Protein AF-A0A485JC71-F1 (afdb_monomer_lite)

Organism: Escherichia coli (NCBI:txid562)

Radius of gyration: 19.33 Å; chains: 1; bounding box: 34×33×58 Å

Sequence (111 aa):
MQLNIWRCGLAQERPLEEWLPVCRDMLNAFFLPDAETEAAMTLIEQQWQAIIAEGLGAQYGDAVPLSLLRDELAQRLDQERISQRFLAGPVNICTLMPMRSIPFKVVCLLE

pLDDT: mean 87.18, std 10.17, range [53.41, 96.12]

InterPro domains:
  IPR027417 P-loop containing nucleoside triphosphate hydrolase [SSF52540] (3-110)
  IPR060282 RecBCD enzyme subunit RecC, fourth domain [PF27451] (2-80)

Secondary structure (DSSP, 8-state):
-HHHHHHHHHTS-B-HHHHHHHHHHHHHHH----TTHHHHHHHHHHHHHHHHHHHHHTT--S-B-HHHHHHHHHHHHHH----TTTTSSS-------TT-----S------

Foldseek 3Di:
DVVVVLVVVLQDFAPLVVQLCVLVVVCVVPDDDDPVCVVVSVVLNVQLVVVSVVCVVVVPDDTDHVVVSVVSSVVVVVVPPPPVDPPPDDDDDDDDDPPDDDDDPDDDDDD

Structure (mmCIF, N/CA/C/O backbone):
data_AF-A0A485JC71-F1
#
_entry.id   AF-A0A485JC71-F1
#
loop_
_atom_site.group_PDB
_atom_site.id
_atom_site.type_symbol
_atom_site.label_atom_id
_atom_site.label_alt_id
_atom_site.label_comp_id
_atom_site.label_asym_id
_atom_site.label_entity_id
_atom_site.label_seq_id
_atom_site.pdbx_PDB_ins_code
_atom_site.Cartn_x
_atom_site.Cartn_y
_atom_site.Cartn_z
_atom_site.occupancy
_atom_site.B_iso_or_equiv
_atom_site.auth_seq_id
_atom_site.auth_comp_id
_atom_site.auth_asym_id
_atom_site.auth_atom_id
_atom_site.pdbx_PDB_model_num
ATOM 1 N N . MET A 1 1 ? 4.998 -12.623 20.381 1.00 67.56 1 MET A N 1
ATOM 2 C CA . MET A 1 1 ? 4.442 -11.649 21.351 1.00 67.56 1 MET A CA 1
ATOM 3 C C . MET A 1 1 ? 4.028 -10.326 20.687 1.00 67.56 1 MET A C 1
ATOM 5 O O . MET A 1 1 ? 2.948 -9.852 21.000 1.00 67.56 1 MET A O 1
ATOM 9 N N . GLN A 1 2 ? 4.780 -9.782 19.715 1.00 80.81 2 GLN A N 1
ATOM 10 C CA . GLN A 1 2 ? 4.418 -8.551 18.975 1.00 80.81 2 GLN A CA 1
ATOM 11 C C . GLN A 1 2 ? 3.177 -8.657 18.070 1.00 80.81 2 GLN A C 1
ATOM 13 O O . GLN A 1 2 ? 2.360 -7.744 18.064 1.00 80.81 2 GLN A O 1
ATOM 18 N N . LEU A 1 3 ? 2.976 -9.776 17.360 1.00 88.81 3 LEU A N 1
ATOM 19 C CA . LEU A 1 3 ? 1.805 -9.962 16.482 1.00 88.81 3 LEU A CA 1
ATOM 20 C C . LEU A 1 3 ? 0.465 -9.777 17.213 1.00 88.81 3 LEU A C 1
ATOM 22 O O . LEU A 1 3 ? -0.489 -9.267 16.638 1.00 88.81 3 LEU A O 1
ATOM 26 N N . ASN A 1 4 ? 0.390 -10.159 18.493 1.00 90.75 4 ASN A N 1
ATOM 27 C CA . ASN A 1 4 ? -0.831 -10.002 19.283 1.00 90.75 4 ASN A CA 1
ATOM 28 C C . ASN A 1 4 ? -1.104 -8.530 19.645 1.00 90.75 4 ASN A C 1
ATOM 30 O O . ASN A 1 4 ? -2.257 -8.117 19.668 1.00 90.75 4 ASN A O 1
ATOM 34 N N . ILE A 1 5 ? -0.050 -7.739 19.879 1.00 90.31 5 ILE A N 1
ATOM 35 C CA . ILE A 1 5 ? -0.155 -6.297 20.155 1.00 90.31 5 ILE A CA 1
ATOM 36 C C . ILE A 1 5 ? -0.722 -5.590 18.925 1.00 90.31 5 ILE A C 1
ATOM 38 O O . ILE A 1 5 ? -1.716 -4.877 19.029 1.00 90.31 5 ILE A O 1
ATOM 42 N N . TRP A 1 6 ? -0.144 -5.867 17.755 1.00 93.19 6 TRP A N 1
ATOM 43 C CA . TRP A 1 6 ? -0.622 -5.327 16.486 1.00 93.19 6 TRP A CA 1
ATOM 44 C C . TRP A 1 6 ? -2.045 -5.779 16.171 1.00 93.19 6 TRP A C 1
ATOM 46 O O . TRP A 1 6 ? -2.879 -4.945 15.851 1.00 93.19 6 TRP A O 1
ATOM 56 N N . ARG A 1 7 ? -2.372 -7.063 16.359 1.00 91.81 7 ARG A N 1
ATOM 57 C CA . ARG A 1 7 ? -3.738 -7.571 16.163 1.00 91.81 7 ARG A CA 1
ATOM 58 C C . ARG A 1 7 ? -4.769 -6.822 17.011 1.00 91.81 7 ARG A C 1
ATOM 60 O O . ARG A 1 7 ? -5.811 -6.452 16.489 1.00 91.81 7 ARG A O 1
ATOM 67 N N . CYS A 1 8 ? -4.496 -6.610 18.298 1.00 89.94 8 CYS A N 1
ATOM 68 C CA . CYS A 1 8 ? -5.416 -5.884 19.175 1.00 89.94 8 CYS A CA 1
ATOM 69 C C . CYS A 1 8 ? -5.472 -4.388 18.841 1.00 89.94 8 CYS A C 1
ATOM 71 O O . CYS A 1 8 ? -6.552 -3.806 18.856 1.00 89.94 8 CYS A O 1
ATOM 73 N N . GLY A 1 9 ? -4.331 -3.769 18.525 1.00 89.38 9 GLY A N 1
ATOM 74 C CA . GLY A 1 9 ? -4.262 -2.348 18.191 1.00 89.38 9 GLY A CA 1
ATOM 75 C C . GLY A 1 9 ? -4.997 -2.012 16.894 1.00 89.38 9 GLY A C 1
ATOM 76 O O . GLY A 1 9 ? -5.759 -1.052 16.854 1.00 89.38 9 GLY A O 1
ATOM 77 N N . LEU A 1 10 ? -4.804 -2.826 15.860 1.00 93.19 10 LEU A N 1
ATOM 78 C CA . LEU A 1 10 ? -5.382 -2.653 14.526 1.00 93.19 10 LEU A CA 1
ATOM 79 C C . LEU A 1 10 ? -6.877 -3.007 14.447 1.00 93.19 10 LEU A C 1
ATOM 81 O O . LEU A 1 10 ? -7.519 -2.709 13.446 1.00 93.19 10 LEU A O 1
ATOM 85 N N . ALA A 1 11 ? -7.427 -3.661 15.475 1.00 91.62 11 ALA A N 1
ATOM 86 C CA . ALA A 1 11 ? -8.831 -4.064 15.510 1.00 91.62 11 ALA A CA 1
ATOM 87 C C . ALA A 1 11 ? -9.797 -2.912 15.832 1.00 91.62 11 ALA A C 1
ATOM 89 O O . ALA A 1 11 ? -10.991 -3.048 15.585 1.00 91.62 11 ALA A O 1
ATOM 90 N N . GLN A 1 12 ? -9.306 -1.814 16.412 1.00 92.94 12 GLN A N 1
ATOM 91 C CA . GLN A 1 12 ? -10.136 -0.659 16.750 1.00 92.94 12 GLN A CA 1
ATOM 92 C C . GLN A 1 12 ? -10.173 0.335 15.593 1.00 92.94 12 GLN A C 1
ATOM 94 O O . GLN A 1 12 ? -9.145 0.611 14.974 1.00 92.94 12 GLN A O 1
ATOM 99 N N . GLU A 1 13 ? -11.356 0.883 15.332 1.00 94.69 13 GLU A N 1
ATOM 100 C CA . GLU A 1 13 ? -11.535 2.001 14.409 1.00 94.69 13 GLU A CA 1
ATOM 101 C C . GLU A 1 13 ? -10.906 3.258 15.004 1.00 94.69 13 GLU A C 1
ATOM 103 O O . GLU A 1 13 ? -10.979 3.486 16.214 1.00 94.69 13 GLU A O 1
ATOM 108 N N . ARG A 1 14 ? -10.268 4.063 14.155 1.00 94.44 14 ARG A N 1
ATOM 109 C CA . ARG A 1 14 ? -9.580 5.288 14.577 1.00 94.44 14 ARG A CA 1
ATOM 110 C C . ARG A 1 14 ? -9.813 6.415 13.578 1.00 94.44 14 ARG A C 1
ATOM 112 O O . ARG A 1 14 ? -10.064 6.121 12.404 1.00 94.44 14 ARG A O 1
ATOM 119 N N . PRO A 1 15 ? -9.708 7.682 14.004 1.00 94.44 15 PRO A N 1
ATOM 120 C CA . PRO A 1 15 ? -9.651 8.820 13.095 1.00 94.44 15 PRO A CA 1
ATOM 121 C C . PRO A 1 15 ? -8.549 8.656 12.041 1.00 94.44 15 PRO A C 1
ATOM 123 O O . PRO A 1 15 ? -7.501 8.066 12.307 1.00 94.44 15 PRO A O 1
ATOM 126 N N . LEU A 1 16 ? -8.766 9.211 10.845 1.00 93.12 16 LEU A N 1
ATOM 127 C CA . LEU A 1 16 ? -7.827 9.114 9.716 1.00 93.12 16 LEU A CA 1
ATOM 128 C C . LEU A 1 16 ? -6.402 9.573 10.063 1.00 93.12 16 LEU A C 1
ATOM 130 O O . LEU A 1 16 ? -5.433 8.948 9.641 1.00 93.12 16 LEU A O 1
ATOM 134 N N . GLU A 1 17 ? -6.266 10.627 10.865 1.00 92.81 17 GLU A N 1
ATOM 135 C CA . GLU A 1 17 ? -4.968 11.161 11.292 1.00 92.81 17 GLU A CA 1
ATOM 136 C C . GLU A 1 17 ? -4.153 10.176 12.144 1.00 92.81 17 GLU A C 1
ATOM 138 O O . GLU A 1 17 ? -2.930 10.107 12.013 1.00 9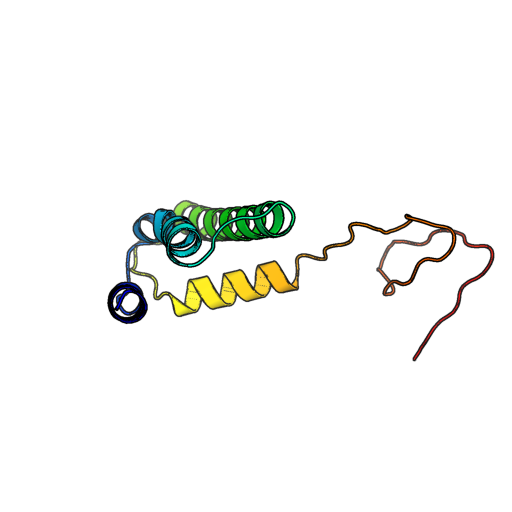2.81 17 GLU A O 1
ATOM 143 N N . GLU A 1 18 ? -4.818 9.351 12.956 1.00 93.81 18 GLU A N 1
ATOM 144 C CA . GLU A 1 18 ? -4.159 8.361 13.813 1.00 93.81 18 GLU A CA 1
ATOM 145 C C . GLU A 1 18 ? -3.629 7.157 13.026 1.00 93.81 18 GLU A C 1
ATOM 147 O O . GLU A 1 18 ? -2.775 6.418 13.522 1.00 93.81 18 GLU A O 1
ATOM 152 N N . TRP A 1 19 ? -4.103 6.955 11.793 1.00 95.00 19 TRP A N 1
ATOM 153 C CA . TRP A 1 19 ? -3.620 5.896 10.910 1.00 95.00 19 TRP A CA 1
ATOM 154 C C . TRP A 1 19 ? -2.285 6.239 10.237 1.00 95.00 19 TRP A C 1
ATOM 156 O O . TRP A 1 19 ? -1.579 5.326 9.811 1.00 95.00 19 TRP A O 1
ATOM 166 N N . LEU A 1 20 ? -1.884 7.516 10.178 1.00 92.75 20 LEU A N 1
ATOM 167 C CA . LEU A 1 20 ? -0.643 7.952 9.518 1.00 92.75 20 LEU A CA 1
ATOM 168 C C . LEU A 1 20 ? 0.619 7.208 9.996 1.00 92.75 20 LEU A C 1
ATOM 170 O O . LEU A 1 20 ? 1.315 6.645 9.149 1.00 92.75 20 LEU A O 1
ATOM 174 N N . PRO A 1 21 ? 0.938 7.154 11.306 1.00 94.38 21 PRO A N 1
ATOM 175 C CA . PRO A 1 21 ? 2.166 6.505 11.770 1.00 94.38 21 PRO A CA 1
ATOM 176 C C . PRO A 1 21 ? 2.122 4.974 11.664 1.00 94.38 21 PRO A C 1
ATOM 178 O O . PRO A 1 21 ? 3.168 4.330 11.594 1.00 94.38 21 PRO A O 1
ATOM 181 N N . VAL A 1 22 ? 0.922 4.382 11.605 1.00 94.69 22 VAL A N 1
ATOM 182 C CA . VAL A 1 22 ? 0.707 2.932 11.731 1.00 94.69 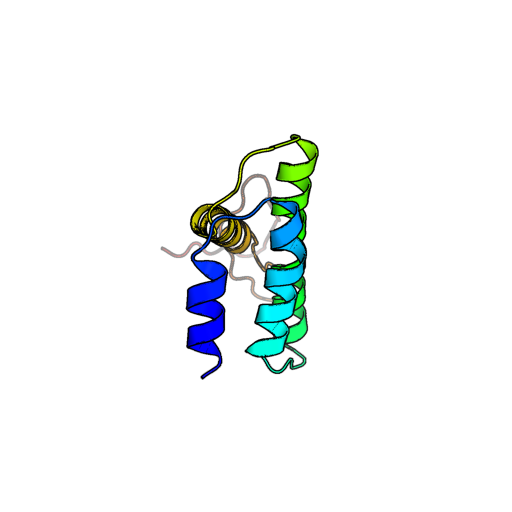22 VAL A CA 1
ATOM 183 C C . VAL A 1 22 ? 1.481 2.141 10.680 1.00 94.69 22 VAL A C 1
ATOM 185 O O . VAL A 1 22 ? 2.119 1.147 11.021 1.00 94.69 22 VAL A O 1
ATOM 188 N N . CYS A 1 23 ? 1.466 2.578 9.418 1.00 94.00 23 CYS A N 1
ATOM 189 C CA . CYS A 1 23 ? 2.158 1.871 8.340 1.00 94.00 23 CYS A CA 1
ATOM 190 C C . CYS A 1 23 ? 3.672 1.815 8.573 1.00 94.00 23 CYS A C 1
ATOM 192 O O . CYS A 1 23 ? 4.263 0.736 8.545 1.00 94.00 23 CYS A O 1
ATOM 194 N N . ARG A 1 24 ? 4.294 2.962 8.866 1.00 92.44 24 ARG A N 1
ATOM 195 C CA . ARG A 1 24 ? 5.735 3.051 9.131 1.00 92.44 24 ARG A CA 1
ATOM 196 C C . ARG A 1 24 ? 6.135 2.238 10.359 1.00 92.44 24 ARG A C 1
ATOM 198 O O . ARG A 1 24 ? 7.122 1.506 10.327 1.00 92.44 24 ARG A O 1
ATOM 205 N N . ASP A 1 25 ? 5.354 2.328 11.430 1.00 94.12 25 ASP A N 1
ATOM 206 C CA . ASP A 1 25 ? 5.623 1.587 12.660 1.00 94.12 25 ASP A CA 1
ATOM 207 C C . ASP A 1 25 ? 5.518 0.068 12.440 1.00 94.12 25 ASP A C 1
ATOM 209 O O . ASP A 1 25 ? 6.339 -0.686 12.964 1.00 94.12 25 ASP A O 1
ATOM 213 N N . MET A 1 26 ? 4.560 -0.398 11.627 1.00 94.00 26 MET A N 1
ATOM 214 C CA . MET A 1 26 ? 4.461 -1.813 11.244 1.00 94.00 26 MET A CA 1
ATOM 215 C C . MET A 1 26 ? 5.652 -2.260 10.404 1.00 94.00 26 MET A C 1
ATOM 217 O O . MET A 1 26 ? 6.221 -3.320 10.672 1.00 94.00 26 MET A O 1
ATOM 221 N N . LEU A 1 27 ? 6.032 -1.461 9.405 1.00 93.06 27 LEU A N 1
ATOM 222 C CA . LEU A 1 27 ? 7.165 -1.758 8.536 1.00 93.06 27 LEU A CA 1
ATOM 223 C C . LEU A 1 27 ? 8.450 -1.922 9.355 1.00 93.06 27 LEU A C 1
ATOM 225 O O . LEU A 1 27 ? 9.115 -2.948 9.243 1.00 93.06 27 LEU A O 1
ATOM 229 N N . ASN A 1 28 ? 8.716 -0.994 10.274 1.00 92.25 28 ASN A N 1
ATOM 230 C CA . ASN A 1 28 ? 9.874 -1.048 11.168 1.00 92.25 28 ASN A CA 1
ATOM 231 C C . ASN A 1 28 ? 9.802 -2.181 12.206 1.00 92.25 28 ASN A C 1
ATOM 233 O O . ASN A 1 28 ? 10.834 -2.658 12.675 1.00 92.25 28 ASN A O 1
ATOM 237 N N . ALA A 1 29 ? 8.599 -2.603 12.608 1.00 92.69 29 ALA A N 1
ATOM 238 C CA . ALA A 1 29 ? 8.424 -3.663 13.599 1.00 92.69 29 ALA A CA 1
ATOM 239 C C . ALA A 1 29 ? 8.607 -5.076 13.023 1.00 92.69 29 ALA A C 1
ATOM 241 O O . ALA A 1 29 ? 8.993 -5.978 13.770 1.00 92.69 29 ALA A O 1
ATOM 242 N N . PHE A 1 30 ? 8.290 -5.285 11.740 1.00 92.69 30 PHE A N 1
ATOM 243 C CA . PHE A 1 30 ? 8.244 -6.620 11.131 1.00 92.69 30 PHE A CA 1
ATOM 244 C C . PHE A 1 30 ? 9.273 -6.858 10.031 1.00 92.69 30 PHE A C 1
ATOM 246 O O . PHE A 1 30 ? 9.612 -8.017 9.785 1.00 92.69 30 PHE A O 1
ATOM 253 N N . PHE A 1 31 ? 9.771 -5.806 9.387 1.00 90.75 31 PHE A N 1
ATOM 254 C CA . PHE A 1 31 ? 10.718 -5.929 8.290 1.00 90.75 31 PHE A CA 1
ATOM 255 C C . PHE A 1 31 ? 12.069 -5.341 8.682 1.00 90.75 31 PHE A C 1
ATOM 257 O O . PHE A 1 31 ? 12.162 -4.272 9.281 1.00 90.75 31 PHE A O 1
ATOM 264 N N . LEU A 1 32 ? 13.128 -6.066 8.330 1.00 90.69 32 LEU A N 1
ATOM 265 C CA . LEU A 1 32 ? 14.484 -5.542 8.336 1.00 90.69 32 LEU A CA 1
ATOM 266 C C . LEU A 1 32 ? 14.781 -5.094 6.896 1.00 90.69 32 LEU A C 1
ATOM 268 O O . LEU A 1 32 ? 14.804 -5.962 6.024 1.00 90.69 32 LEU A O 1
ATOM 272 N N . PRO A 1 33 ? 14.950 -3.790 6.624 1.00 85.06 33 PRO A N 1
ATOM 273 C CA . PRO A 1 33 ? 15.118 -3.304 5.261 1.00 85.06 33 PRO A CA 1
ATOM 274 C C . PRO A 1 33 ? 16.448 -3.772 4.659 1.00 85.06 33 PRO A C 1
ATOM 276 O O . PRO A 1 33 ? 17.499 -3.730 5.303 1.00 85.06 33 PRO A O 1
ATOM 279 N N . ASP A 1 34 ? 16.387 -4.173 3.397 1.00 89.62 34 ASP A N 1
ATOM 280 C CA . ASP A 1 34 ? 17.515 -4.419 2.505 1.00 89.62 34 ASP A CA 1
ATOM 281 C C . ASP A 1 34 ? 17.390 -3.548 1.239 1.00 89.62 34 ASP A C 1
ATOM 283 O O . ASP A 1 34 ? 16.395 -2.851 1.036 1.00 89.62 34 ASP A O 1
ATOM 287 N N . ALA A 1 35 ? 18.410 -3.574 0.379 1.00 83.56 35 ALA A N 1
ATOM 288 C CA . ALA A 1 35 ? 18.483 -2.697 -0.790 1.00 83.56 35 ALA A CA 1
ATOM 289 C C . ALA A 1 35 ? 17.343 -2.901 -1.812 1.00 83.56 35 ALA A C 1
ATOM 291 O O . ALA A 1 35 ? 17.045 -1.986 -2.577 1.00 83.56 35 ALA A O 1
ATOM 292 N N . GLU A 1 36 ? 16.714 -4.080 -1.857 1.00 80.12 36 GLU A N 1
ATOM 293 C CA . GLU A 1 36 ? 15.591 -4.355 -2.762 1.00 80.12 36 GLU A CA 1
ATOM 294 C C . GLU A 1 36 ? 14.251 -3.993 -2.110 1.00 80.12 36 GLU A C 1
ATOM 296 O O . GLU A 1 36 ? 13.364 -3.421 -2.749 1.00 80.12 36 GLU A O 1
ATOM 301 N N . THR A 1 37 ? 14.112 -4.286 -0.819 1.00 86.25 37 THR A N 1
ATOM 302 C CA . THR A 1 37 ? 12.889 -4.052 -0.047 1.00 86.25 37 THR A CA 1
ATOM 303 C C . THR A 1 37 ? 12.690 -2.588 0.327 1.00 86.25 37 THR A C 1
ATOM 305 O O . THR A 1 37 ? 11.545 -2.161 0.424 1.00 86.25 37 THR A O 1
ATOM 308 N N . GLU A 1 38 ? 13.745 -1.780 0.450 1.00 88.31 38 GLU A N 1
ATOM 309 C CA . GLU A 1 38 ? 13.643 -0.354 0.792 1.00 88.31 38 GLU A CA 1
ATOM 310 C C . GLU A 1 38 ? 12.788 0.434 -0.218 1.00 88.31 38 GLU A C 1
ATOM 312 O O . GLU A 1 38 ? 11.932 1.239 0.167 1.00 88.31 38 GLU A O 1
ATOM 317 N N . ALA A 1 39 ? 12.942 0.147 -1.515 1.00 87.06 39 ALA A N 1
ATOM 318 C CA . ALA A 1 39 ? 12.124 0.756 -2.561 1.00 87.06 39 ALA A CA 1
ATOM 319 C C . ALA A 1 39 ? 10.645 0.353 -2.433 1.00 87.06 39 ALA A C 1
ATOM 321 O O . ALA A 1 39 ? 9.758 1.200 -2.548 1.00 87.06 39 ALA A O 1
ATOM 322 N N . AL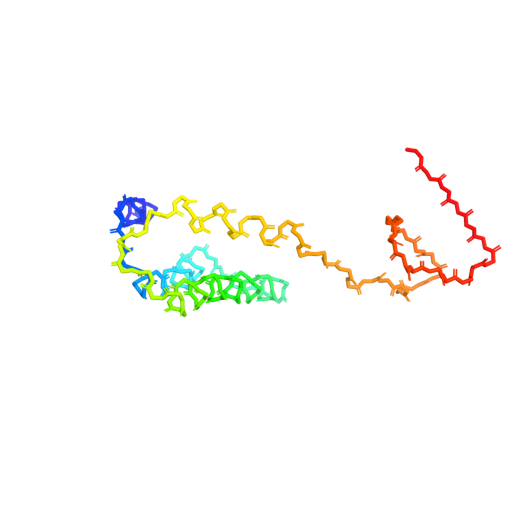A A 1 40 ? 10.376 -0.926 -2.155 1.00 87.81 40 ALA A N 1
ATOM 323 C CA . ALA A 1 40 ? 9.019 -1.433 -1.969 1.00 87.81 40 ALA A CA 1
ATOM 324 C C . ALA A 1 40 ? 8.364 -0.885 -0.688 1.00 87.81 40 ALA A C 1
ATOM 326 O O . ALA A 1 40 ? 7.205 -0.481 -0.710 1.00 87.81 40 ALA A O 1
ATOM 327 N N . MET A 1 41 ? 9.107 -0.809 0.417 1.00 90.69 41 MET A N 1
ATOM 328 C CA . MET A 1 41 ? 8.640 -0.235 1.681 1.00 90.69 41 MET A CA 1
ATOM 329 C C . MET A 1 41 ? 8.302 1.248 1.517 1.00 90.69 41 MET A C 1
ATOM 331 O O . MET A 1 41 ? 7.241 1.686 1.954 1.00 90.69 41 MET A O 1
ATOM 335 N N . THR A 1 42 ? 9.151 2.000 0.813 1.00 90.81 42 THR A N 1
ATOM 336 C CA . THR A 1 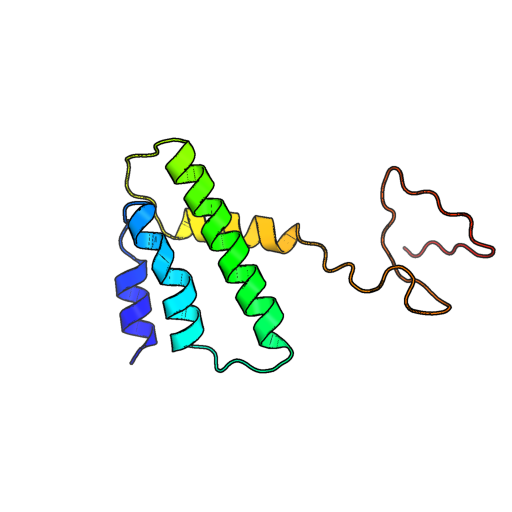42 ? 8.891 3.411 0.494 1.00 90.81 42 THR A CA 1
ATOM 337 C C . THR A 1 42 ? 7.618 3.574 -0.337 1.00 90.81 42 THR A C 1
ATOM 339 O O . THR A 1 42 ? 6.831 4.480 -0.072 1.00 90.81 42 THR A O 1
ATOM 342 N N . LEU A 1 43 ? 7.382 2.689 -1.313 1.00 91.25 43 LEU A N 1
ATOM 343 C CA . LEU A 1 43 ? 6.164 2.704 -2.127 1.00 91.25 43 LEU A CA 1
ATOM 344 C C . LEU A 1 43 ? 4.907 2.499 -1.269 1.00 91.25 43 LEU A C 1
ATOM 346 O O . LEU A 1 43 ? 3.941 3.248 -1.395 1.00 91.25 43 LEU A O 1
ATOM 350 N N . ILE A 1 44 ? 4.937 1.522 -0.359 1.00 93.56 44 ILE A N 1
ATOM 351 C CA . ILE A 1 44 ? 3.824 1.249 0.560 1.00 93.56 44 ILE A CA 1
ATOM 352 C C . ILE A 1 44 ? 3.538 2.477 1.435 1.00 93.56 44 ILE A C 1
ATOM 354 O O . ILE A 1 44 ? 2.381 2.878 1.558 1.00 93.56 44 ILE A O 1
ATOM 358 N N . GLU A 1 45 ? 4.572 3.105 2.006 1.00 93.69 45 GLU A N 1
ATOM 359 C CA . GLU A 1 45 ? 4.405 4.320 2.815 1.00 93.69 45 GLU A CA 1
ATOM 360 C C . GLU A 1 45 ? 3.807 5.480 2.008 1.00 93.69 45 GLU A C 1
ATOM 362 O O . GLU A 1 45 ? 2.927 6.184 2.505 1.00 93.69 45 GLU A O 1
ATOM 367 N N . GLN A 1 46 ? 4.249 5.669 0.762 1.00 93.94 46 GLN A N 1
ATOM 368 C CA . GLN A 1 46 ? 3.733 6.716 -0.122 1.00 93.94 46 GLN A CA 1
ATOM 369 C C . GLN A 1 46 ? 2.248 6.518 -0.427 1.00 93.94 46 GLN A C 1
ATOM 371 O O . GLN A 1 46 ? 1.467 7.461 -0.285 1.00 93.94 46 GLN A O 1
ATOM 376 N N . GLN A 1 47 ? 1.846 5.299 -0.798 1.00 94.50 47 GLN A N 1
ATOM 377 C CA . GLN A 1 47 ? 0.443 5.001 -1.083 1.00 94.50 47 GLN A CA 1
ATOM 378 C C . GLN A 1 47 ? -0.424 5.138 0.169 1.00 94.50 47 GLN A C 1
ATOM 380 O O . GLN A 1 47 ? -1.495 5.741 0.113 1.00 94.50 47 GLN A O 1
ATOM 385 N N . TRP A 1 48 ? 0.061 4.667 1.320 1.00 96.12 48 TRP A N 1
ATOM 386 C CA . TRP A 1 48 ? -0.628 4.830 2.599 1.00 96.12 48 TRP A CA 1
ATOM 387 C C . TRP A 1 48 ? -0.864 6.303 2.952 1.00 96.12 48 TRP A C 1
ATOM 389 O O . TRP A 1 48 ? -1.979 6.700 3.297 1.00 96.12 48 TRP A O 1
ATOM 399 N N . GLN A 1 49 ? 0.172 7.134 2.821 1.00 95.50 49 GLN A N 1
ATOM 400 C CA . GLN A 1 49 ? 0.072 8.564 3.087 1.00 95.50 49 GLN A CA 1
ATOM 401 C C . GLN A 1 49 ? -0.883 9.261 2.109 1.00 95.50 49 GLN A C 1
ATOM 403 O O . GLN A 1 49 ? -1.646 10.127 2.534 1.00 95.50 49 GLN A O 1
ATOM 408 N N . ALA A 1 50 ? -0.871 8.883 0.827 1.00 95.31 50 ALA A N 1
ATOM 409 C CA . ALA A 1 50 ? -1.767 9.444 -0.181 1.00 95.31 50 ALA A CA 1
ATOM 410 C C . ALA A 1 50 ? -3.243 9.150 0.134 1.00 95.31 50 ALA A C 1
ATOM 412 O O . ALA A 1 50 ? -4.051 10.077 0.161 1.00 95.31 50 ALA A O 1
ATOM 413 N N . ILE A 1 51 ? -3.576 7.896 0.467 1.00 95.31 51 ILE A N 1
ATOM 414 C CA . ILE A 1 51 ? -4.939 7.485 0.849 1.00 95.31 51 ILE A CA 1
ATOM 415 C C . ILE A 1 51 ? -5.446 8.326 2.024 1.00 95.31 51 ILE A C 1
ATOM 417 O O . ILE A 1 51 ? -6.557 8.859 1.993 1.00 95.31 51 ILE A O 1
ATOM 421 N N . ILE A 1 52 ? -4.619 8.479 3.061 1.00 95.06 52 ILE A N 1
ATOM 422 C CA . ILE A 1 52 ? -5.016 9.231 4.251 1.00 95.06 52 ILE A CA 1
ATOM 423 C C . ILE A 1 52 ? -5.140 10.726 3.950 1.00 95.06 52 ILE A C 1
ATOM 425 O O . ILE A 1 52 ? -6.103 11.361 4.378 1.00 95.06 52 ILE A O 1
ATOM 429 N N . ALA A 1 53 ? -4.201 11.299 3.195 1.00 94.31 53 ALA A N 1
ATOM 430 C CA . ALA A 1 53 ? -4.238 12.711 2.826 1.00 94.31 53 ALA A CA 1
ATOM 431 C C . ALA A 1 53 ? -5.496 13.068 2.017 1.00 94.31 53 ALA A C 1
ATOM 433 O O . ALA A 1 53 ? -6.078 14.129 2.236 1.00 94.31 53 ALA A O 1
ATOM 434 N N . GLU A 1 54 ? -5.948 12.181 1.130 1.00 94.31 54 GLU A N 1
ATOM 435 C CA . GLU A 1 54 ? -7.201 12.349 0.388 1.00 94.31 54 GLU A CA 1
ATOM 436 C C . GLU A 1 54 ? -8.423 12.344 1.320 1.00 94.31 54 GLU A C 1
ATOM 438 O O . GLU A 1 54 ? -9.271 13.235 1.227 1.00 94.31 54 GLU A O 1
ATOM 443 N N . GLY A 1 55 ? -8.482 11.405 2.273 1.00 92.75 55 GLY A N 1
ATOM 444 C CA . GLY A 1 55 ? -9.559 11.346 3.268 1.00 92.75 55 GLY A CA 1
ATOM 445 C C . GLY A 1 55 ? -9.603 12.572 4.189 1.00 92.75 55 GLY A C 1
ATOM 446 O O . GLY A 1 55 ? -10.677 13.111 4.465 1.00 92.75 55 GLY A O 1
ATOM 447 N N . LEU A 1 56 ? -8.435 13.065 4.611 1.00 92.88 56 LEU A N 1
ATOM 448 C CA . LEU A 1 56 ? -8.311 14.295 5.400 1.00 92.88 56 LEU A CA 1
ATOM 449 C C . LEU A 1 56 ? -8.682 15.541 4.584 1.00 92.88 56 LEU A C 1
ATOM 451 O O . LEU A 1 56 ? -9.362 16.430 5.094 1.00 92.88 56 LEU A O 1
ATOM 455 N N . GLY A 1 57 ? -8.289 15.600 3.307 1.00 93.38 57 GLY A N 1
ATOM 456 C CA . GLY A 1 57 ? -8.660 16.681 2.390 1.00 93.38 57 GLY A CA 1
ATOM 457 C C . GLY A 1 57 ? -10.171 16.773 2.157 1.00 93.38 57 GLY A C 1
ATOM 458 O O . GLY A 1 57 ? -10.707 17.872 2.017 1.00 93.38 57 GLY A O 1
ATOM 459 N N . ALA A 1 58 ? -10.865 15.633 2.196 1.00 94.19 58 ALA A N 1
ATOM 460 C CA . ALA A 1 58 ? -12.322 15.548 2.152 1.00 94.19 58 ALA A CA 1
ATOM 461 C C . ALA A 1 58 ? -13.010 15.836 3.503 1.00 94.19 58 ALA A C 1
ATOM 463 O O . ALA A 1 58 ? -14.237 15.820 3.566 1.00 94.19 58 ALA A O 1
ATOM 464 N N . GLN A 1 59 ? -12.246 16.116 4.568 1.00 92.38 59 GLN A N 1
ATOM 465 C CA . GLN A 1 59 ? -12.747 16.383 5.924 1.00 92.38 59 GLN A CA 1
ATOM 466 C C . GLN A 1 59 ? -13.614 15.245 6.482 1.00 92.38 59 GLN A C 1
ATOM 468 O O . GLN A 1 59 ? -14.618 15.483 7.155 1.00 92.38 59 GLN A O 1
ATOM 473 N N . TYR A 1 60 ? -13.234 13.994 6.207 1.00 91.25 60 TYR A N 1
ATOM 474 C CA . TYR A 1 60 ? -13.930 12.842 6.767 1.00 91.25 60 TYR A CA 1
ATOM 475 C C . TYR A 1 60 ? -13.717 12.780 8.288 1.00 91.25 60 TYR A C 1
ATOM 477 O O . TYR A 1 60 ? -12.599 12.567 8.756 1.00 91.25 60 TYR A O 1
ATOM 485 N N . GLY A 1 61 ? -14.786 13.021 9.052 1.00 84.81 61 GLY A N 1
ATOM 486 C CA . GLY A 1 61 ? -14.727 13.175 10.510 1.00 84.81 61 GLY A CA 1
ATOM 487 C C . GLY A 1 61 ? -14.966 11.898 11.315 1.00 84.81 61 GLY A C 1
ATOM 488 O O . GLY A 1 61 ? -14.649 11.870 12.503 1.00 84.81 61 GLY A O 1
ATOM 489 N N . ASP A 1 62 ? -15.513 10.852 10.694 1.00 91.50 62 ASP A N 1
ATOM 490 C CA . ASP A 1 62 ? -15.806 9.598 11.386 1.00 91.50 62 ASP A CA 1
ATOM 491 C C . ASP A 1 62 ? -14.560 8.709 11.500 1.00 91.50 62 ASP A C 1
ATOM 493 O O . ASP A 1 62 ? -13.596 8.817 10.735 1.00 91.50 62 ASP A O 1
ATOM 497 N N . ALA A 1 63 ? -14.584 7.794 12.470 1.00 93.44 63 ALA A N 1
ATOM 498 C CA . ALA A 1 63 ? -13.552 6.778 12.591 1.00 93.44 63 ALA A CA 1
ATOM 499 C C . ALA A 1 63 ? -13.582 5.836 11.377 1.00 93.44 63 ALA A C 1
ATOM 501 O O . ALA A 1 63 ? -14.639 5.516 10.830 1.00 93.44 63 ALA A O 1
ATOM 502 N N . VAL A 1 64 ? -12.401 5.388 10.953 1.00 94.75 64 VAL A N 1
ATOM 503 C CA . VAL A 1 64 ? -12.232 4.495 9.807 1.00 94.75 64 VAL A CA 1
ATOM 504 C C . VAL A 1 64 ? -11.732 3.133 10.294 1.00 94.75 64 VAL A C 1
ATOM 506 O O . VAL A 1 64 ? -10.744 3.078 11.039 1.00 94.75 64 VAL A O 1
ATOM 509 N N . PRO A 1 65 ? -12.371 2.021 9.881 1.00 95.25 65 PRO A N 1
ATOM 510 C CA . PRO A 1 65 ? -11.852 0.683 10.126 1.00 95.25 65 PRO A CA 1
ATOM 511 C C . PRO A 1 65 ? -10.655 0.385 9.218 1.00 95.25 65 PRO A C 1
ATOM 513 O O . PRO A 1 65 ? -10.648 0.727 8.033 1.00 95.25 65 PRO A O 1
ATOM 516 N N . LEU A 1 66 ? -9.673 -0.358 9.737 1.00 94.88 66 LEU A N 1
ATOM 517 C CA . LEU A 1 66 ? -8.478 -0.740 8.975 1.00 94.88 66 LEU A CA 1
ATOM 518 C C . LEU A 1 66 ? -8.797 -1.466 7.662 1.00 94.88 66 LEU A C 1
ATOM 520 O O . LEU A 1 66 ? -8.050 -1.328 6.697 1.00 94.88 66 LEU A O 1
ATOM 524 N N . SER A 1 67 ? -9.878 -2.251 7.612 1.00 94.56 67 SER A N 1
ATOM 525 C CA . SER A 1 67 ? -10.258 -2.994 6.406 1.00 94.56 67 SER A CA 1
ATOM 526 C C . SER A 1 67 ? -10.398 -2.081 5.191 1.00 94.56 67 SER A C 1
ATOM 528 O O . SER A 1 67 ? -9.926 -2.444 4.123 1.00 94.56 67 SER A O 1
ATOM 530 N N . LEU A 1 68 ? -10.955 -0.880 5.370 1.00 94.88 68 LEU A N 1
ATOM 531 C CA . LEU A 1 68 ? -11.153 0.073 4.281 1.00 94.88 68 LEU A CA 1
ATOM 532 C C . LEU A 1 68 ? -9.817 0.598 3.736 1.00 94.88 68 LEU A C 1
ATOM 534 O O . LEU A 1 68 ? -9.598 0.590 2.529 1.00 94.88 68 LEU A O 1
ATOM 538 N N . LEU A 1 69 ? -8.898 0.980 4.628 1.00 95.12 69 LEU A N 1
ATOM 539 C CA . LEU A 1 69 ? -7.562 1.443 4.241 1.00 95.12 69 LEU A CA 1
ATOM 540 C C . LEU A 1 69 ? -6.731 0.326 3.601 1.00 95.12 69 LEU A C 1
ATOM 542 O O . LEU A 1 69 ? -6.014 0.563 2.634 1.00 95.12 69 LEU A O 1
ATOM 546 N N . ARG A 1 70 ? -6.833 -0.901 4.124 1.00 94.94 70 ARG A N 1
ATOM 547 C CA . ARG A 1 70 ? -6.153 -2.080 3.575 1.00 94.94 70 ARG A CA 1
ATOM 548 C C . ARG A 1 70 ? -6.635 -2.389 2.160 1.00 94.94 70 ARG A C 1
ATOM 550 O O . ARG A 1 70 ? -5.806 -2.666 1.299 1.00 94.94 70 ARG A O 1
ATOM 557 N N . ASP A 1 71 ? -7.946 -2.388 1.943 1.00 95.44 71 ASP A N 1
ATOM 558 C CA . ASP A 1 71 ? -8.528 -2.756 0.653 1.00 95.44 71 ASP A CA 1
ATOM 559 C C . ASP A 1 71 ? -8.178 -1.704 -0.414 1.00 95.44 71 ASP A C 1
ATOM 561 O O . ASP A 1 71 ? -7.774 -2.063 -1.519 1.00 95.44 71 ASP A O 1
ATOM 565 N N . GLU A 1 72 ? -8.205 -0.415 -0.057 1.00 95.25 72 GLU A N 1
ATOM 566 C CA . GLU A 1 72 ? -7.752 0.670 -0.936 1.00 95.25 72 GLU A CA 1
ATOM 567 C C . GLU A 1 72 ? -6.242 0.590 -1.225 1.00 95.25 72 GLU A C 1
ATOM 569 O O . GLU A 1 72 ? -5.822 0.720 -2.375 1.00 95.25 72 GLU A O 1
ATOM 574 N N . LEU A 1 73 ? -5.412 0.314 -0.211 1.00 94.94 73 LEU A N 1
ATOM 575 C CA . LEU A 1 73 ? -3.969 0.129 -0.395 1.00 94.94 73 LEU A CA 1
ATOM 576 C C . LEU A 1 73 ? -3.669 -1.036 -1.346 1.00 94.94 73 LEU A C 1
ATOM 578 O O . LEU A 1 73 ? -2.840 -0.890 -2.243 1.00 94.94 73 LEU A O 1
ATOM 582 N N . ALA A 1 74 ? -4.350 -2.172 -1.178 1.00 93.94 74 ALA A N 1
ATOM 583 C CA . ALA A 1 74 ? -4.208 -3.321 -2.067 1.00 93.94 74 ALA A CA 1
ATOM 584 C C . ALA A 1 74 ? -4.587 -2.955 -3.509 1.00 93.94 74 ALA A C 1
ATOM 586 O O . ALA A 1 74 ? -3.830 -3.240 -4.434 1.00 93.94 74 ALA A O 1
ATOM 587 N N . GLN A 1 75 ? -5.703 -2.244 -3.693 1.00 93.19 75 GLN A N 1
ATOM 588 C CA . GLN A 1 75 ? -6.143 -1.799 -5.011 1.00 93.19 75 GLN A CA 1
ATOM 589 C C . GLN A 1 75 ? -5.127 -0.862 -5.683 1.00 93.19 75 GLN A C 1
ATOM 591 O O . GLN A 1 75 ? -4.863 -1.008 -6.878 1.00 93.19 75 GLN A O 1
ATOM 596 N N . ARG A 1 76 ? -4.542 0.090 -4.943 1.00 91.75 76 ARG A N 1
ATOM 597 C CA . ARG A 1 76 ? -3.521 1.002 -5.489 1.00 91.75 76 ARG A CA 1
ATOM 598 C C . ARG A 1 76 ? -2.250 0.264 -5.879 1.00 91.75 76 ARG A C 1
ATOM 600 O O . ARG A 1 76 ? -1.757 0.468 -6.984 1.00 91.75 76 ARG A O 1
ATOM 607 N N . LEU A 1 77 ? -1.765 -0.629 -5.018 1.00 90.25 77 LEU A N 1
ATOM 608 C CA . LEU A 1 77 ? -0.565 -1.419 -5.293 1.00 90.25 77 LEU A CA 1
ATOM 609 C C . LEU A 1 77 ? -0.754 -2.367 -6.488 1.00 90.25 77 LEU A C 1
ATOM 611 O O . LEU A 1 77 ? 0.164 -2.510 -7.290 1.00 90.25 77 LEU A O 1
ATOM 615 N N . ASP A 1 78 ? -1.943 -2.951 -6.668 1.00 87.69 78 ASP A N 1
ATOM 616 C CA . ASP A 1 78 ? -2.260 -3.778 -7.843 1.00 87.69 78 ASP A CA 1
ATOM 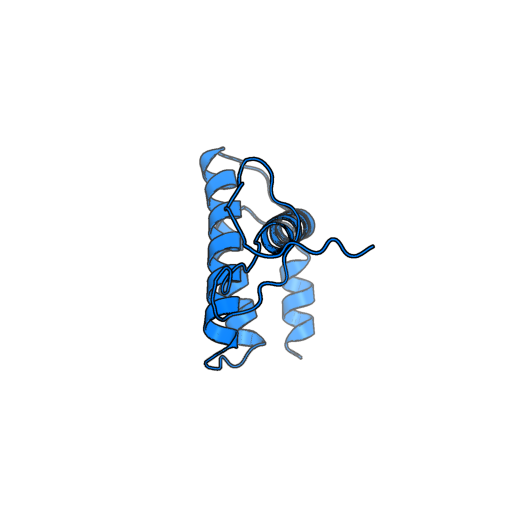617 C C . ASP A 1 78 ? -2.290 -2.963 -9.149 1.00 87.69 78 ASP A C 1
ATOM 619 O O . ASP A 1 78 ? -1.937 -3.458 -10.225 1.00 87.69 78 ASP A O 1
ATOM 623 N N . GLN A 1 79 ? -2.719 -1.699 -9.077 1.00 82.38 79 GLN A N 1
ATOM 624 C CA . GLN A 1 79 ? -2.709 -0.783 -10.221 1.00 82.38 79 GLN A CA 1
ATOM 625 C C . GLN A 1 79 ? -1.311 -0.242 -10.529 1.00 82.38 79 GLN A C 1
ATOM 627 O O . GLN A 1 79 ? -1.032 0.138 -11.674 1.00 82.38 79 GLN A O 1
ATOM 632 N N . GLU A 1 80 ? -0.429 -0.218 -9.533 1.00 76.75 80 GLU A N 1
ATOM 633 C CA . GLU A 1 80 ? 0.928 0.289 -9.641 1.00 76.75 80 GLU A CA 1
ATOM 634 C C . GLU A 1 80 ? 1.793 -0.673 -10.459 1.00 76.75 80 GLU A C 1
ATOM 636 O O . GLU A 1 80 ? 2.499 -1.556 -9.974 1.00 76.75 80 GLU A O 1
ATOM 641 N N . ARG A 1 81 ? 1.725 -0.516 -11.782 1.00 64.62 81 ARG A N 1
ATOM 642 C CA . ARG A 1 81 ? 2.544 -1.301 -12.700 1.00 64.62 81 ARG A CA 1
ATOM 643 C C . ARG A 1 81 ? 4.008 -0.923 -12.506 1.00 64.62 81 ARG A C 1
ATOM 645 O O . ARG A 1 81 ? 4.445 0.135 -12.956 1.00 64.62 81 ARG A O 1
ATOM 652 N N . ILE A 1 82 ? 4.795 -1.838 -11.940 1.00 62.16 82 ILE A N 1
ATOM 653 C CA . ILE A 1 82 ? 6.262 -1.758 -11.916 1.00 62.16 82 ILE A CA 1
ATOM 654 C C . ILE A 1 82 ? 6.788 -2.003 -13.339 1.00 62.16 82 ILE A C 1
ATOM 656 O O . ILE A 1 82 ? 7.353 -3.039 -13.679 1.00 62.16 82 ILE A O 1
ATOM 660 N N . SER A 1 83 ? 6.589 -1.038 -14.234 1.00 57.94 83 SER A N 1
ATOM 661 C CA . SER A 1 83 ? 7.123 -1.061 -15.595 1.00 57.94 83 SER A CA 1
ATOM 662 C C . SER A 1 83 ? 8.557 -0.529 -15.625 1.00 57.94 83 SER A C 1
ATOM 664 O O . SER A 1 83 ? 8.886 0.343 -16.423 1.00 57.94 83 SER A O 1
ATOM 666 N N . GLN A 1 84 ? 9.434 -1.046 -14.757 1.00 53.41 84 GLN A N 1
ATOM 667 C CA . GLN A 1 84 ? 10.828 -0.588 -14.675 1.00 53.41 84 GLN A CA 1
ATOM 668 C C . GLN A 1 84 ? 11.668 -0.933 -15.916 1.00 53.41 84 GLN A C 1
ATOM 670 O O . GLN A 1 84 ? 12.781 -0.433 -16.060 1.00 53.41 84 GLN A O 1
ATOM 675 N N . ARG A 1 85 ? 11.176 -1.773 -16.836 1.00 55.19 85 ARG A N 1
ATOM 676 C CA . ARG A 1 85 ? 11.969 -2.248 -17.982 1.00 55.19 85 ARG A CA 1
ATOM 677 C C . ARG A 1 85 ? 11.191 -2.341 -19.289 1.00 55.19 85 ARG A C 1
ATOM 679 O O . ARG A 1 85 ? 11.319 -3.308 -20.030 1.00 55.19 85 ARG A O 1
ATOM 686 N N . PHE A 1 86 ? 10.422 -1.310 -19.624 1.00 54.25 86 PHE A N 1
ATOM 687 C CA . PHE A 1 86 ? 10.031 -1.133 -21.021 1.00 54.25 86 PHE A CA 1
ATOM 688 C C . PHE A 1 86 ? 11.236 -0.540 -21.778 1.00 54.25 86 PHE A C 1
ATOM 690 O O . PHE A 1 86 ? 11.581 0.609 -21.525 1.00 54.25 86 PHE A O 1
ATOM 697 N N . LEU A 1 87 ? 11.864 -1.313 -22.681 1.00 58.12 87 LEU A N 1
ATOM 698 C CA . LEU A 1 87 ? 13.107 -1.028 -23.442 1.00 58.12 87 LEU A CA 1
ATOM 699 C C . LEU A 1 87 ? 14.450 -1.336 -22.750 1.00 58.12 87 LEU A C 1
ATOM 701 O O . LEU A 1 87 ? 15.493 -0.861 -23.200 1.00 58.12 87 LEU A O 1
ATOM 705 N N . ALA A 1 88 ? 14.482 -2.175 -21.714 1.00 58.38 88 ALA A N 1
ATOM 706 C CA . ALA A 1 88 ? 15.754 -2.657 -21.165 1.00 58.38 88 ALA A CA 1
ATOM 707 C C . ALA A 1 88 ? 16.208 -3.945 -21.880 1.00 58.38 88 ALA A C 1
ATOM 709 O O . ALA A 1 88 ? 16.086 -5.042 -21.342 1.00 58.38 88 ALA A O 1
ATOM 710 N N . GLY A 1 89 ? 16.711 -3.807 -23.111 1.00 68.81 89 GLY A N 1
ATOM 711 C CA . GLY A 1 89 ? 17.279 -4.908 -23.898 1.00 68.81 89 GLY A CA 1
ATOM 712 C C . GLY A 1 89 ? 16.633 -5.118 -25.277 1.00 68.81 89 GLY A C 1
ATOM 713 O O . GLY A 1 89 ? 15.706 -4.402 -25.654 1.00 68.81 89 GLY A O 1
ATOM 714 N N . PRO A 1 90 ? 17.138 -6.088 -26.064 1.00 78.06 90 PRO A N 1
ATOM 715 C CA . PRO A 1 90 ? 16.709 -6.319 -27.448 1.00 78.06 90 PRO A CA 1
ATOM 716 C C . PRO A 1 90 ? 15.320 -6.968 -27.587 1.00 78.06 90 PRO A C 1
ATOM 718 O O . PRO A 1 90 ? 14.750 -6.935 -28.676 1.00 78.06 90 PRO A O 1
ATOM 721 N N . VAL A 1 91 ? 14.768 -7.548 -26.515 1.00 84.19 91 VAL A N 1
ATOM 722 C CA . VAL A 1 91 ? 13.460 -8.225 -26.504 1.00 84.19 91 VAL A CA 1
ATOM 723 C C . VAL A 1 91 ? 12.609 -7.654 -25.372 1.00 84.19 91 VAL A C 1
ATOM 725 O O . VAL A 1 91 ? 13.068 -7.583 -24.236 1.00 84.19 91 VAL A O 1
ATOM 728 N N . ASN A 1 92 ? 11.369 -7.263 -25.679 1.00 82.56 92 ASN A N 1
ATOM 729 C CA . ASN A 1 92 ? 10.411 -6.738 -24.705 1.00 82.56 92 ASN A CA 1
ATOM 730 C C . ASN A 1 92 ? 9.238 -7.711 -24.557 1.00 82.56 92 ASN A C 1
ATOM 732 O O . ASN A 1 92 ? 8.591 -8.042 -25.548 1.00 82.56 92 ASN A O 1
ATOM 736 N N . ILE A 1 93 ? 8.943 -8.122 -23.323 1.00 84.06 93 ILE A N 1
ATOM 737 C CA . ILE A 1 93 ? 7.735 -8.880 -22.976 1.00 84.06 93 ILE A CA 1
ATOM 738 C C . ILE A 1 93 ? 6.819 -7.922 -22.222 1.00 84.06 93 ILE A C 1
ATOM 740 O O . ILE A 1 93 ? 7.197 -7.383 -21.183 1.00 84.06 93 ILE A O 1
ATOM 7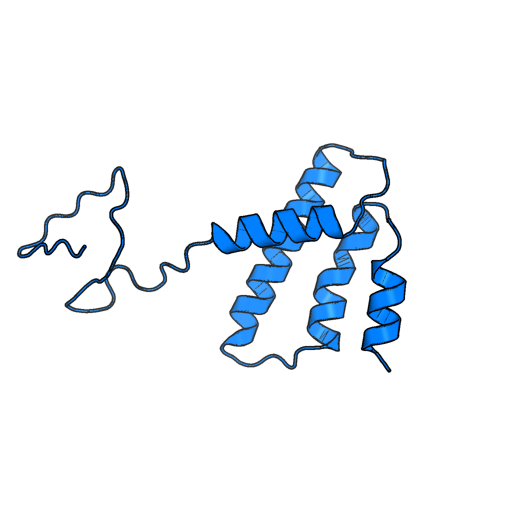44 N N . CYS A 1 94 ? 5.642 -7.648 -22.775 1.00 79.12 94 CYS A N 1
ATOM 745 C CA . CYS A 1 94 ? 4.709 -6.682 -22.205 1.00 79.12 94 CYS A CA 1
ATOM 746 C C . CYS A 1 94 ? 3.265 -7.000 -22.600 1.00 79.12 94 CYS A C 1
ATOM 748 O O . CYS A 1 94 ? 3.017 -7.762 -23.532 1.00 79.12 94 CYS A O 1
ATOM 750 N N . THR A 1 95 ? 2.316 -6.398 -21.885 1.00 80.56 95 THR A N 1
ATOM 751 C CA . THR A 1 95 ? 0.901 -6.399 -22.266 1.00 80.56 95 THR A CA 1
ATOM 752 C C . THR A 1 95 ? 0.610 -5.274 -23.260 1.00 80.56 95 THR A C 1
ATOM 754 O O . THR A 1 95 ? 1.301 -4.251 -23.284 1.00 80.56 95 THR A O 1
ATOM 757 N N . LEU A 1 96 ? -0.429 -5.451 -24.080 1.00 82.44 96 LEU A N 1
ATOM 758 C CA . LEU A 1 96 ? -0.926 -4.406 -24.976 1.00 82.44 96 LEU A CA 1
ATOM 759 C C . LEU A 1 96 ? -1.431 -3.217 -24.147 1.00 82.44 96 LEU A C 1
ATOM 761 O O . LEU A 1 96 ? -2.349 -3.354 -23.341 1.00 82.44 96 LEU A O 1
ATOM 765 N N . MET A 1 97 ? -0.821 -2.049 -24.351 1.00 76.31 97 MET A N 1
ATOM 766 C CA . MET A 1 97 ? -1.214 -0.800 -23.697 1.00 76.31 97 MET A CA 1
ATOM 767 C C . MET A 1 97 ? -1.966 0.084 -24.698 1.00 76.31 97 MET A C 1
ATOM 769 O O . MET A 1 97 ? -1.461 0.305 -25.804 1.00 76.31 97 MET A O 1
ATOM 773 N N . PRO A 1 98 ? -3.147 0.620 -24.344 1.00 77.25 98 PRO A N 1
ATOM 774 C CA . PRO A 1 98 ? -3.865 1.536 -25.220 1.00 77.25 98 PRO A CA 1
ATOM 775 C C . PRO A 1 98 ? -3.039 2.806 -25.469 1.00 77.25 98 PRO A C 1
ATOM 777 O O . PRO A 1 98 ? -2.233 3.211 -24.632 1.00 77.25 98 PRO A O 1
ATOM 780 N N . MET A 1 99 ? -3.243 3.439 -26.630 1.00 74.75 99 MET A N 1
ATOM 781 C CA . MET A 1 99 ? -2.605 4.711 -27.024 1.00 74.75 99 MET A CA 1
ATOM 782 C C . MET A 1 99 ? -1.070 4.681 -27.141 1.00 74.75 99 MET A C 1
ATOM 784 O O . MET A 1 99 ? -0.442 5.725 -27.308 1.00 74.75 99 MET A O 1
ATOM 788 N N . ARG A 1 100 ? -0.446 3.499 -27.109 1.00 76.94 100 ARG A N 1
ATOM 789 C CA . ARG A 1 100 ? 1.006 3.342 -27.226 1.00 76.94 100 ARG A CA 1
ATOM 790 C C . ARG A 1 100 ? 1.360 2.429 -28.395 1.00 76.94 100 ARG A C 1
ATOM 792 O O . ARG A 1 100 ? 1.553 1.230 -28.225 1.00 76.94 100 ARG A O 1
ATOM 799 N N . SER A 1 101 ? 1.477 3.019 -29.584 1.00 78.75 101 SER A N 1
ATOM 800 C CA . SER A 1 101 ? 1.973 2.334 -30.781 1.00 78.75 101 SER A CA 1
ATOM 801 C C . SER A 1 101 ? 3.422 2.736 -31.041 1.00 78.75 101 SER A C 1
ATOM 803 O O . SER A 1 101 ? 3.705 3.888 -31.366 1.00 78.75 101 SER A O 1
ATOM 805 N N . ILE A 1 102 ? 4.347 1.796 -30.850 1.00 82.38 102 ILE A N 1
ATOM 806 C CA . ILE A 1 102 ? 5.771 1.982 -31.141 1.00 82.38 102 ILE A CA 1
ATOM 807 C C . ILE A 1 102 ? 6.117 1.066 -32.319 1.00 82.38 102 ILE A C 1
ATOM 809 O O . ILE A 1 102 ? 5.791 -0.121 -32.265 1.00 82.38 102 ILE A O 1
ATOM 813 N N . PRO A 1 103 ? 6.764 1.574 -33.380 1.00 85.25 103 PRO A N 1
ATOM 814 C CA . PRO A 1 103 ? 7.124 0.748 -34.522 1.00 85.25 103 PRO A CA 1
ATOM 815 C C . PRO A 1 103 ? 8.249 -0.228 -34.148 1.00 85.25 103 PRO A C 1
ATOM 817 O O . PRO A 1 103 ? 9.351 0.185 -33.789 1.00 85.25 103 PRO A O 1
ATOM 820 N N . PHE A 1 104 ? 7.984 -1.528 -34.282 1.00 86.25 104 PHE A N 1
ATOM 821 C CA . PHE A 1 104 ? 8.974 -2.594 -34.124 1.00 86.25 104 PHE A CA 1
ATOM 822 C C . PHE A 1 104 ? 9.142 -3.370 -35.430 1.00 86.25 104 PHE A C 1
ATOM 824 O O . PHE A 1 104 ? 8.197 -3.526 -36.198 1.00 86.25 104 PHE A O 1
ATOM 831 N N . LYS A 1 105 ? 10.351 -3.894 -35.671 1.00 89.00 105 LYS A N 1
ATOM 832 C CA . LYS A 1 105 ? 10.620 -4.765 -36.830 1.00 89.00 105 LYS A CA 1
ATOM 833 C C . LYS A 1 105 ? 9.894 -6.112 -36.734 1.00 89.00 105 LYS A C 1
ATOM 835 O O . LYS A 1 105 ? 9.563 -6.690 -37.761 1.00 89.00 105 LYS A O 1
ATOM 840 N N . VAL A 1 106 ? 9.686 -6.613 -35.516 1.00 89.81 106 VAL A N 1
ATOM 841 C CA . VAL A 1 106 ? 9.011 -7.885 -35.224 1.00 89.81 106 VAL A CA 1
ATOM 842 C C . VAL A 1 106 ? 8.050 -7.658 -34.061 1.00 89.81 106 VAL A C 1
ATOM 844 O O . VAL A 1 106 ? 8.433 -7.043 -33.067 1.00 89.81 106 VAL A O 1
ATOM 847 N N . VAL A 1 107 ? 6.821 -8.158 -34.189 1.00 90.31 107 VAL A N 1
ATOM 848 C CA . VAL A 1 107 ? 5.782 -8.134 -33.150 1.00 90.31 107 VAL A CA 1
ATOM 849 C C . VAL A 1 107 ? 5.205 -9.543 -33.037 1.00 90.31 107 VAL A C 1
ATOM 851 O O . VAL A 1 107 ? 4.777 -10.105 -34.042 1.00 90.31 107 VAL A O 1
ATOM 854 N N . CYS A 1 108 ? 5.193 -10.104 -31.827 1.00 89.62 108 CYS A N 1
ATOM 855 C CA . CYS A 1 108 ? 4.597 -11.407 -31.530 1.00 89.62 108 CYS A CA 1
ATOM 856 C C . CYS A 1 108 ? 3.443 -11.219 -30.538 1.00 89.62 108 CYS A C 1
ATOM 858 O O . CYS A 1 108 ? 3.603 -10.504 -29.550 1.00 89.62 108 CYS A O 1
ATOM 860 N N . LEU A 1 109 ? 2.309 -11.873 -30.790 1.00 89.94 109 LEU A N 1
ATOM 861 C CA . LEU A 1 109 ? 1.182 -11.963 -29.861 1.00 89.94 109 LEU A CA 1
ATOM 862 C C . LEU A 1 109 ? 1.153 -13.381 -29.288 1.00 89.94 109 LEU A C 1
ATOM 864 O O . LEU A 1 109 ? 1.259 -14.343 -30.047 1.00 89.94 109 LEU A O 1
ATOM 868 N N . LEU A 1 110 ? 1.067 -13.493 -27.965 1.00 87.62 110 LEU A N 1
ATOM 869 C CA . LEU A 1 110 ? 0.994 -14.762 -27.243 1.00 87.62 110 LEU A CA 1
ATOM 870 C C . LEU A 1 110 ? -0.394 -14.862 -26.599 1.00 87.62 110 LEU A C 1
ATOM 872 O O . LEU A 1 110 ? -0.865 -13.858 -26.058 1.00 87.62 110 LEU A O 1
ATOM 876 N N . GLU A 1 111 ? -1.028 -16.032 -26.707 1.00 77.06 111 GLU A N 1
ATOM 877 C CA . GLU A 1 111 ? -2.297 -16.365 -26.033 1.00 77.06 111 GLU A CA 1
ATOM 878 C C . GLU A 1 111 ? -2.071 -16.858 -24.600 1.00 77.06 111 GLU A C 1
ATOM 880 O O . GLU A 1 111 ? -1.066 -17.575 -24.372 1.00 77.06 111 GLU A O 1
#